Protein AF-A0A3D5Q896-F1 (afdb_monomer_lite)

Radius of gyration: 18.74 Å; chains: 1; bounding box: 43×37×43 Å

Secondary structure (DSSP, 8-state):
-HHHHHHHHHHHHHHHHHHHHHHHHHH--S-EETTEEHHHHHHHHHHHHHHHHHHHHHHHHHHHHH-

Foldseek 3Di:
DVVVVVVVVVVVVVVVCVVVVVVCVVQQDPDADVNHGRVVVVVVVVVVVVVVVVVVVVVVVVVVVVD

Structure (mmCIF, N/CA/C/O backbone):
data_AF-A0A3D5Q896-F1
#
_entry.id   AF-A0A3D5Q896-F1
#
loop_
_atom_site.group_PDB
_atom_site.id
_atom_site.type_symbol
_atom_site.label_atom_id
_atom_site.label_alt_id
_atom_site.label_comp_id
_atom_site.label_asym_id
_atom_site.label_entity_id
_atom_site.label_seq_id
_atom_site.pdbx_PDB_ins_code
_atom_site.Cartn_x
_atom_site.Cartn_y
_atom_site.Cartn_z
_atom_site.occupancy
_atom_site.B_iso_or_equiv
_atom_site.auth_seq_id
_atom_site.auth_comp_id
_atom_site.auth_asym_id
_atom_site.auth_atom_id
_atom_site.pdbx_PDB_model_num
ATOM 1 N N . MET A 1 1 ? 26.948 18.668 3.135 1.00 64.81 1 MET A N 1
ATOM 2 C CA . MET A 1 1 ? 26.429 17.384 2.601 1.00 64.81 1 MET A CA 1
ATOM 3 C C . MET A 1 1 ? 25.359 16.737 3.486 1.00 64.81 1 MET A C 1
ATOM 5 O O . MET A 1 1 ? 24.274 16.509 2.978 1.00 64.81 1 MET A O 1
ATOM 9 N N . LYS A 1 2 ? 25.571 16.523 4.799 1.00 84.31 2 LYS A N 1
ATOM 10 C CA . LYS A 1 2 ? 24.567 15.871 5.681 1.00 84.31 2 LYS A 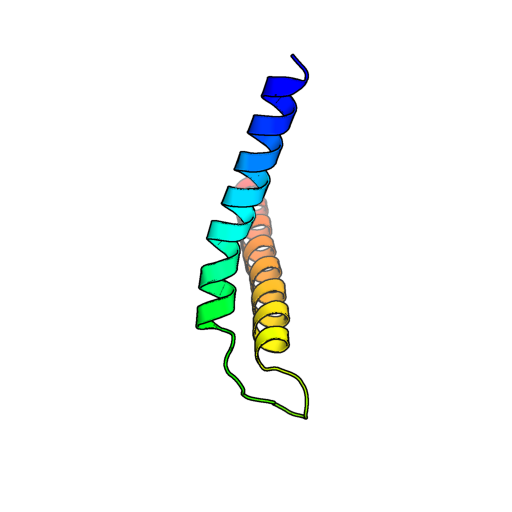CA 1
ATOM 11 C C . LYS A 1 2 ? 23.175 16.538 5.702 1.00 84.31 2 LYS A C 1
ATOM 13 O O . LYS A 1 2 ? 22.177 15.838 5.676 1.00 84.31 2 LYS A O 1
ATOM 18 N N . LYS A 1 3 ? 23.089 17.878 5.668 1.00 86.44 3 LYS A N 1
ATOM 19 C CA . LYS A 1 3 ? 21.797 18.602 5.602 1.00 86.44 3 LYS A CA 1
ATOM 20 C C . LYS A 1 3 ? 20.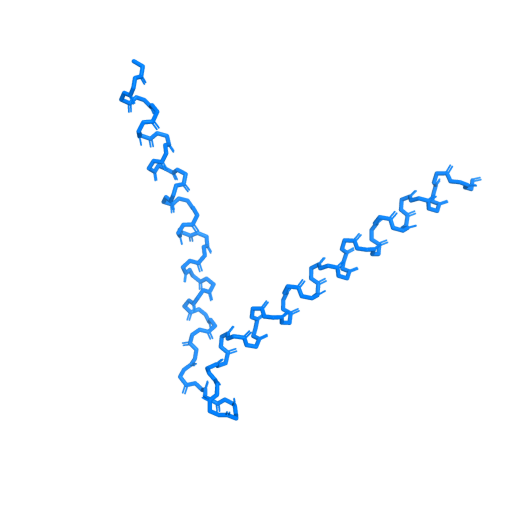959 18.244 4.368 1.00 86.44 3 LYS A C 1
ATOM 22 O O . LYS A 1 3 ? 19.764 18.033 4.497 1.00 86.44 3 LYS A O 1
ATOM 27 N N . VAL A 1 4 ? 21.589 18.142 3.196 1.00 92.56 4 VAL A N 1
ATOM 28 C CA . VAL A 1 4 ? 20.896 17.798 1.942 1.00 92.56 4 VAL A CA 1
ATOM 29 C C . VAL A 1 4 ? 20.353 16.371 2.002 1.00 92.56 4 VAL A C 1
ATOM 31 O O . VAL A 1 4 ? 19.224 16.139 1.589 1.00 92.56 4 VAL A O 1
ATOM 34 N N . LEU A 1 5 ? 21.111 15.445 2.600 1.00 94.38 5 LEU A N 1
ATOM 35 C CA . LEU A 1 5 ? 20.660 14.074 2.837 1.00 94.38 5 LEU A CA 1
ATOM 36 C C . LEU A 1 5 ? 19.401 14.035 3.717 1.00 94.38 5 LEU A C 1
ATOM 38 O O . LEU A 1 5 ? 18.449 13.354 3.364 1.00 94.38 5 LEU A O 1
ATOM 42 N N . TYR A 1 6 ? 19.366 14.786 4.825 1.00 95.06 6 TYR A N 1
ATOM 43 C CA . TYR A 1 6 ? 18.182 14.833 5.692 1.00 95.06 6 TYR A CA 1
ATOM 44 C C . TYR A 1 6 ? 16.960 15.437 4.996 1.00 95.06 6 TYR A C 1
ATOM 46 O O . TYR A 1 6 ? 15.865 14.906 5.154 1.00 95.06 6 TYR A O 1
ATOM 54 N N . LEU A 1 7 ? 17.134 16.503 4.203 1.00 95.44 7 LEU A N 1
ATOM 55 C CA . LEU A 1 7 ? 16.035 17.057 3.405 1.00 95.44 7 LEU A CA 1
ATOM 56 C C . LEU A 1 7 ? 15.530 16.036 2.385 1.00 95.44 7 LEU A C 1
ATOM 58 O O . LEU A 1 7 ? 14.327 15.831 2.278 1.00 95.44 7 LEU A O 1
ATOM 62 N N . TRP A 1 8 ? 16.434 15.371 1.670 1.00 95.25 8 TRP A N 1
ATOM 63 C CA . TRP A 1 8 ? 16.064 14.343 0.702 1.00 95.25 8 TRP A CA 1
ATOM 64 C C . TRP A 1 8 ? 15.310 13.182 1.362 1.00 95.25 8 TRP A C 1
ATOM 66 O O . TRP A 1 8 ? 14.262 12.774 0.869 1.00 95.25 8 TRP A O 1
ATOM 76 N N . LEU A 1 9 ? 15.788 12.711 2.518 1.00 96.12 9 LEU A N 1
ATOM 77 C CA . LEU A 1 9 ? 15.128 11.658 3.289 1.00 96.12 9 LEU A CA 1
ATOM 78 C C . LEU A 1 9 ? 13.724 12.086 3.739 1.00 96.12 9 LEU A C 1
ATOM 80 O O . LEU A 1 9 ? 12.784 11.300 3.660 1.00 96.12 9 LEU A O 1
ATOM 84 N N . LEU A 1 10 ? 13.579 13.340 4.179 1.00 95.94 10 LEU A N 1
ATOM 85 C CA . LEU A 1 10 ? 12.300 13.909 4.593 1.00 95.94 10 LEU A CA 1
ATOM 86 C C . LEU A 1 10 ? 11.318 13.979 3.420 1.00 95.94 10 LEU A C 1
ATOM 88 O O . LEU A 1 10 ? 10.183 13.537 3.565 1.00 95.94 10 LEU A O 1
ATOM 92 N N . PHE A 1 11 ? 11.752 14.459 2.252 1.00 94.62 11 PHE A N 1
ATOM 93 C CA . PHE A 1 11 ? 10.914 14.485 1.050 1.00 94.62 11 PHE A CA 1
ATOM 94 C C . PHE A 1 11 ? 10.529 13.084 0.574 1.00 94.62 11 PHE A C 1
ATOM 96 O O . PHE A 1 11 ? 9.387 12.876 0.174 1.00 94.62 11 PHE A O 1
ATOM 103 N N . PHE A 1 12 ? 11.440 12.114 0.657 1.00 93.69 12 PHE A N 1
ATOM 104 C CA . PHE A 1 12 ? 11.145 10.724 0.324 1.00 93.69 12 PHE A CA 1
ATOM 105 C C . PHE A 1 12 ? 10.062 10.145 1.241 1.00 93.69 12 PHE A C 1
ATOM 107 O O . PHE A 1 12 ? 9.065 9.603 0.764 1.00 93.69 12 PHE A O 1
ATOM 114 N N . PHE A 1 13 ? 10.216 10.314 2.556 1.00 96.25 13 PHE A N 1
ATOM 115 C CA . PHE A 1 13 ? 9.237 9.828 3.526 1.00 96.25 13 PHE A CA 1
ATOM 116 C C . PHE A 1 13 ? 7.891 10.543 3.372 1.00 96.25 13 PHE A C 1
ATOM 118 O O . PHE A 1 13 ? 6.839 9.912 3.425 1.00 96.25 13 PHE A O 1
ATOM 125 N N . MET A 1 14 ? 7.918 11.851 3.115 1.00 94.56 14 MET A N 1
ATOM 126 C CA . MET A 1 14 ? 6.717 12.640 2.872 1.00 94.56 14 MET A CA 1
ATOM 127 C C . MET A 1 14 ? 6.001 12.196 1.594 1.00 94.56 14 MET A C 1
ATOM 129 O O . MET A 1 14 ? 4.789 12.022 1.624 1.00 94.56 14 MET A O 1
ATOM 133 N N . GLY A 1 15 ? 6.728 11.917 0.509 1.00 90.81 15 GLY A N 1
ATOM 134 C CA . GLY A 1 15 ? 6.162 11.345 -0.715 1.00 90.81 15 GLY A CA 1
ATOM 135 C C . GLY A 1 15 ? 5.548 9.963 -0.483 1.00 90.81 15 GLY A C 1
ATOM 136 O O . GLY A 1 15 ? 4.429 9.705 -0.924 1.00 90.81 15 GLY A O 1
ATOM 137 N N . PHE A 1 16 ? 6.225 9.102 0.280 1.00 92.56 16 PHE A N 1
ATOM 138 C CA . PHE A 1 16 ? 5.689 7.796 0.663 1.00 92.56 16 PHE A CA 1
ATOM 139 C C . PHE A 1 16 ? 4.376 7.933 1.444 1.00 92.56 16 PHE A C 1
ATOM 141 O O . PHE A 1 16 ? 3.394 7.265 1.118 1.00 92.56 16 PHE A O 1
ATOM 148 N N . VAL A 1 17 ? 4.322 8.834 2.429 1.00 91.75 17 VAL A N 1
ATOM 149 C CA . VAL A 1 17 ? 3.097 9.109 3.191 1.00 91.75 17 VAL A CA 1
ATOM 150 C C . VAL A 1 17 ? 2.018 9.701 2.288 1.00 91.75 17 VAL A C 1
ATOM 152 O O . VAL A 1 17 ? 0.895 9.224 2.327 1.00 91.75 17 VAL A O 1
ATOM 155 N N . MET A 1 18 ? 2.327 10.678 1.436 1.00 91.06 18 MET A N 1
ATOM 156 C CA . MET A 1 18 ? 1.341 11.319 0.557 1.00 91.06 18 MET A CA 1
ATOM 157 C C . MET A 1 18 ? 0.734 10.364 -0.472 1.00 91.06 18 MET A C 1
ATOM 159 O O . MET A 1 18 ? -0.414 10.559 -0.856 1.00 91.06 18 MET A O 1
ATOM 163 N N . ILE A 1 19 ? 1.472 9.341 -0.910 1.00 89.38 19 ILE A N 1
ATOM 164 C CA . ILE A 1 19 ? 0.940 8.303 -1.799 1.00 89.38 19 ILE A CA 1
ATOM 165 C C . ILE A 1 19 ? 0.106 7.294 -1.004 1.00 89.38 19 ILE A C 1
ATOM 167 O O . ILE A 1 19 ? -0.986 6.952 -1.436 1.00 89.38 19 ILE A O 1
ATOM 171 N N . ASN A 1 20 ? 0.567 6.834 0.164 1.00 87.31 20 ASN A N 1
ATOM 172 C CA . ASN A 1 20 ? -0.132 5.786 0.920 1.00 87.31 20 ASN A CA 1
ATOM 173 C C . ASN A 1 20 ? -1.334 6.309 1.724 1.00 87.31 20 ASN A C 1
ATOM 175 O O . ASN A 1 20 ? -2.351 5.631 1.818 1.00 87.31 20 ASN A O 1
ATOM 179 N N . PHE A 1 21 ? -1.255 7.513 2.285 1.00 87.69 21 PHE A N 1
ATOM 180 C CA . PHE A 1 21 ? -2.304 8.121 3.104 1.00 87.69 21 PHE A CA 1
ATOM 181 C C . PHE A 1 21 ? -3.672 8.223 2.406 1.00 87.69 21 PHE A C 1
ATOM 183 O O . PHE A 1 21 ? -4.647 7.787 3.011 1.00 87.69 21 PHE A O 1
ATOM 190 N N . PRO A 1 22 ? -3.806 8.721 1.158 1.00 85.81 22 PRO A N 1
ATOM 191 C CA . PRO A 1 22 ? -5.103 8.765 0.483 1.00 85.81 22 PRO A CA 1
ATOM 192 C C . PRO A 1 22 ? -5.655 7.367 0.194 1.00 85.81 22 PRO A C 1
ATOM 194 O O . PRO A 1 22 ? -6.860 7.165 0.307 1.00 85.81 22 PRO A O 1
ATOM 197 N N . PHE A 1 23 ? -4.794 6.389 -0.116 1.00 82.12 23 PHE A N 1
ATOM 198 C CA . PHE A 1 23 ? -5.217 4.995 -0.246 1.00 82.12 23 PHE A CA 1
ATOM 199 C C . PHE A 1 23 ? -5.786 4.488 1.080 1.00 82.12 23 PHE A C 1
ATOM 201 O O . PHE A 1 23 ? -6.910 3.996 1.106 1.00 82.12 23 PHE A O 1
ATOM 208 N N . LEU A 1 24 ? -5.063 4.683 2.187 1.00 84.94 24 LEU A N 1
ATOM 209 C CA . LEU A 1 24 ? -5.555 4.322 3.514 1.00 84.94 24 LEU A CA 1
ATOM 210 C C . LEU A 1 24 ? -6.901 4.995 3.797 1.00 84.94 24 LEU A C 1
ATOM 212 O O . LEU A 1 24 ? -7.825 4.306 4.183 1.00 84.94 24 LEU A O 1
ATOM 216 N N . LEU A 1 25 ? 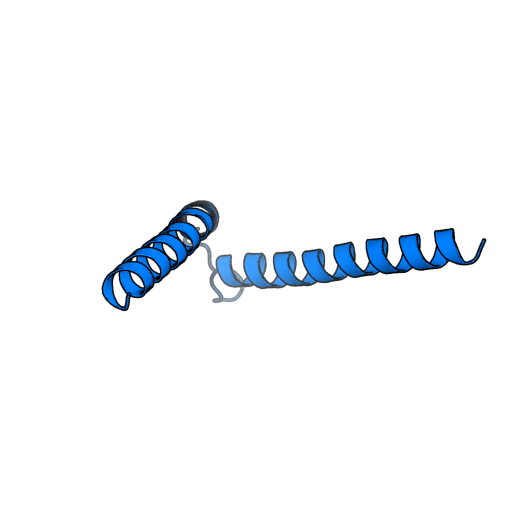-7.066 6.285 3.505 1.00 85.12 25 LEU A N 1
ATOM 217 C CA . LEU A 1 25 ? -8.315 7.024 3.741 1.00 85.12 25 LEU A CA 1
ATOM 218 C C . LEU A 1 25 ? -9.509 6.507 2.919 1.00 85.12 25 LEU A C 1
ATOM 220 O O . LEU A 1 25 ? -10.637 6.497 3.404 1.00 85.12 25 LEU A O 1
ATOM 224 N N . ILE A 1 26 ? -9.278 6.070 1.678 1.00 83.44 26 ILE A N 1
ATOM 225 C CA . ILE A 1 26 ? -10.320 5.478 0.821 1.00 83.44 26 ILE A CA 1
ATOM 226 C C . ILE A 1 26 ? -10.745 4.100 1.352 1.00 83.44 26 ILE A C 1
ATOM 228 O O . ILE A 1 26 ? -11.928 3.745 1.301 1.00 83.44 26 ILE A O 1
ATOM 232 N N . PHE A 1 27 ? -9.780 3.320 1.843 1.00 81.19 27 PHE A N 1
ATOM 233 C CA . PHE A 1 27 ? -9.976 1.935 2.271 1.00 81.19 27 PHE A CA 1
ATOM 234 C C . PHE A 1 27 ? -10.276 1.774 3.768 1.00 81.19 27 PHE A C 1
ATOM 236 O O . PHE A 1 27 ? -10.765 0.715 4.169 1.00 81.19 27 PHE A O 1
ATOM 243 N N . ASP A 1 28 ? -10.043 2.807 4.578 1.00 80.62 28 ASP A N 1
ATOM 244 C CA . ASP A 1 28 ? -10.326 2.865 6.013 1.00 80.62 28 ASP A CA 1
ATOM 245 C C . ASP A 1 28 ? -11.824 3.066 6.251 1.00 80.62 28 ASP A C 1
ATOM 247 O O . ASP A 1 28 ? -12.323 4.113 6.663 1.00 80.62 28 ASP A O 1
ATOM 251 N N . LYS A 1 29 ? -12.583 2.024 5.915 1.00 80.56 29 LYS A N 1
ATOM 252 C CA . LYS A 1 29 ? -13.976 1.903 6.320 1.00 80.56 29 LYS A CA 1
ATOM 253 C C . LYS A 1 29 ? -13.997 1.236 7.686 1.00 80.56 29 LYS A C 1
ATOM 255 O O . LYS A 1 29 ? -13.385 0.185 7.864 1.00 80.56 29 LYS A O 1
ATOM 260 N N . PHE A 1 30 ? -14.789 1.788 8.606 1.00 80.50 30 PHE A N 1
ATOM 261 C CA . PHE A 1 30 ? -15.111 1.210 9.921 1.00 80.50 30 PHE A CA 1
ATOM 262 C C . PHE A 1 30 ? -15.995 -0.050 9.801 1.00 80.50 30 PHE A C 1
ATOM 264 O O . PHE A 1 30 ? -17.029 -0.202 10.445 1.00 80.50 30 PHE A O 1
ATOM 271 N N . GLN A 1 31 ? -15.619 -0.956 8.906 1.00 85.31 31 GLN A N 1
ATOM 272 C CA . GLN A 1 31 ? -16.271 -2.226 8.667 1.00 85.31 31 GLN A CA 1
ATOM 273 C C . GLN A 1 31 ? -15.336 -3.328 9.149 1.00 85.31 31 GLN A C 1
ATOM 275 O O . GLN A 1 31 ? -14.162 -3.396 8.778 1.00 85.31 31 GLN A O 1
ATOM 280 N N . LEU A 1 32 ? -15.880 -4.188 9.999 1.00 88.00 32 LEU A N 1
ATOM 281 C CA . LEU A 1 32 ? -15.201 -5.365 10.510 1.00 88.00 32 LEU A CA 1
ATOM 282 C C . LEU A 1 32 ? -15.792 -6.581 9.800 1.00 88.00 32 LEU A C 1
ATOM 284 O O . LEU A 1 32 ? -17.006 -6.780 9.822 1.00 88.00 32 LEU A O 1
ATOM 288 N N . ILE A 1 33 ? -14.941 -7.398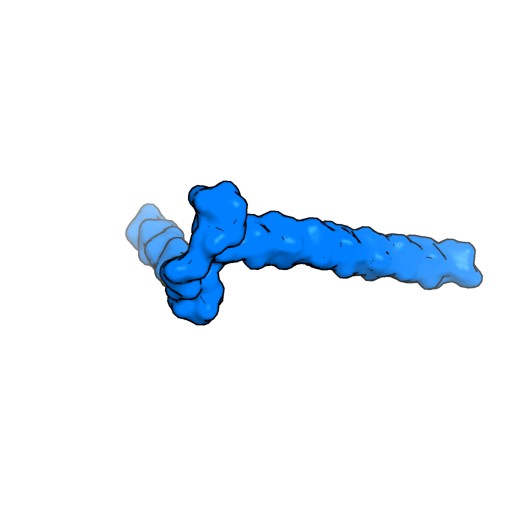 9.186 1.00 89.81 33 ILE A N 1
ATOM 289 C CA . ILE A 1 33 ? -15.320 -8.709 8.650 1.00 89.81 33 ILE A CA 1
ATOM 290 C C . ILE A 1 33 ? -14.644 -9.761 9.528 1.00 89.81 33 ILE A C 1
ATOM 292 O O . ILE A 1 33 ? -13.421 -9.753 9.669 1.00 89.81 33 ILE A O 1
ATOM 296 N N . PHE A 1 34 ? -15.432 -10.651 10.141 1.00 90.06 34 PHE A N 1
ATOM 297 C CA . PHE A 1 34 ? -14.944 -11.644 11.114 1.00 90.06 34 PHE A CA 1
ATOM 298 C C . PHE A 1 34 ? -14.112 -11.022 12.259 1.00 90.06 34 PHE A C 1
ATOM 300 O O . PHE A 1 34 ? -13.111 -11.593 12.679 1.00 90.06 34 PHE A O 1
ATOM 307 N N . ASN A 1 35 ? -14.507 -9.839 12.754 1.00 89.00 35 ASN A N 1
ATOM 308 C CA . ASN A 1 35 ? -13.768 -9.035 13.749 1.00 89.00 35 ASN A CA 1
ATOM 309 C C . ASN A 1 35 ? -12.387 -8.519 13.299 1.00 89.00 35 ASN A C 1
ATOM 311 O O . ASN A 1 35 ? -11.630 -8.003 14.118 1.00 89.00 35 ASN A O 1
ATOM 315 N N . ILE A 1 36 ? -12.068 -8.596 12.007 1.00 88.88 36 ILE A N 1
ATOM 316 C CA . ILE A 1 36 ? -10.837 -8.047 11.434 1.00 88.88 36 ILE A CA 1
ATOM 317 C C . ILE A 1 36 ? -11.190 -6.797 10.611 1.00 88.88 36 ILE A C 1
ATOM 319 O O . ILE A 1 36 ? -12.136 -6.844 9.815 1.00 88.88 36 ILE A O 1
ATOM 323 N N . PRO A 1 37 ? -10.460 -5.676 10.770 1.00 90.38 37 PRO A N 1
ATOM 324 C CA . PRO A 1 37 ? -10.670 -4.479 9.959 1.00 90.38 37 PRO A CA 1
ATOM 325 C C . PRO A 1 37 ? -10.530 -4.751 8.462 1.00 90.38 37 PRO A C 1
ATOM 327 O O . PRO A 1 37 ? -9.584 -5.407 8.020 1.00 90.38 37 PRO A O 1
ATOM 330 N N . LEU A 1 38 ? -11.460 -4.202 7.678 1.00 88.81 38 LEU A N 1
ATOM 331 C CA . LEU A 1 38 ? -11.545 -4.406 6.231 1.00 88.81 38 LEU A CA 1
ATOM 332 C C . LEU A 1 38 ? -10.234 -4.082 5.493 1.00 88.81 38 LEU A C 1
ATOM 334 O O . LEU A 1 38 ? -9.881 -4.744 4.519 1.00 88.81 38 LEU A O 1
ATOM 338 N N . ILE A 1 39 ? -9.478 -3.106 5.997 1.00 88.38 39 ILE A N 1
ATOM 339 C CA . ILE A 1 39 ? -8.210 -2.663 5.414 1.00 88.38 39 ILE A CA 1
ATOM 340 C C . ILE A 1 39 ? -7.155 -3.771 5.312 1.00 88.38 39 ILE A C 1
ATOM 342 O O . ILE A 1 39 ? -6.410 -3.816 4.333 1.00 88.38 39 ILE A O 1
ATOM 346 N N . TYR A 1 40 ? -7.129 -4.716 6.257 1.00 88.50 40 TYR A N 1
ATOM 347 C CA . TYR A 1 40 ? -6.204 -5.850 6.200 1.00 88.50 40 TYR A CA 1
ATOM 348 C C . TYR A 1 40 ? -6.516 -6.774 5.023 1.00 88.50 40 TYR A C 1
ATOM 350 O O . TYR A 1 40 ? -5.600 -7.243 4.349 1.00 88.50 40 TYR A O 1
ATOM 358 N N . TYR A 1 41 ? -7.800 -6.989 4.727 1.00 90.44 41 TYR A N 1
ATOM 359 C CA . TYR A 1 41 ? -8.208 -7.787 3.574 1.00 90.44 41 TYR A CA 1
ATOM 360 C C . TYR A 1 41 ? -7.809 -7.110 2.265 1.00 90.44 41 TYR A C 1
ATOM 362 O O . TYR A 1 41 ? -7.257 -7.773 1.390 1.00 90.44 41 TYR A O 1
ATOM 370 N N . TYR A 1 42 ? -8.018 -5.795 2.141 1.00 88.44 42 TYR A N 1
ATOM 371 C CA . TYR A 1 42 ? -7.579 -5.051 0.957 1.00 88.44 42 TYR A CA 1
ATOM 372 C C . TYR A 1 42 ? -6.069 -5.142 0.744 1.00 88.44 42 TYR A C 1
ATOM 374 O O . TYR A 1 42 ? -5.628 -5.361 -0.383 1.00 88.44 42 TYR A O 1
ATOM 382 N N . LEU A 1 43 ? -5.282 -5.033 1.816 1.00 88.25 43 LEU A N 1
ATOM 383 C CA . LEU A 1 43 ? -3.827 -5.104 1.736 1.00 88.25 43 LEU A CA 1
ATOM 384 C C . LEU A 1 43 ? -3.347 -6.506 1.331 1.00 88.25 43 LEU A C 1
ATOM 386 O O . LEU A 1 43 ? -2.516 -6.625 0.436 1.00 88.25 43 LEU A O 1
ATOM 390 N N . ILE A 1 44 ? -3.912 -7.567 1.917 1.00 92.00 44 ILE A N 1
ATOM 391 C CA . ILE A 1 44 ? -3.559 -8.957 1.578 1.00 92.00 44 ILE A CA 1
ATOM 392 C C . ILE A 1 44 ? -3.970 -9.298 0.141 1.00 92.00 44 ILE A C 1
ATOM 394 O O . ILE A 1 44 ? -3.159 -9.824 -0.620 1.00 92.00 44 ILE A O 1
ATOM 398 N N . ILE A 1 45 ? -5.208 -8.987 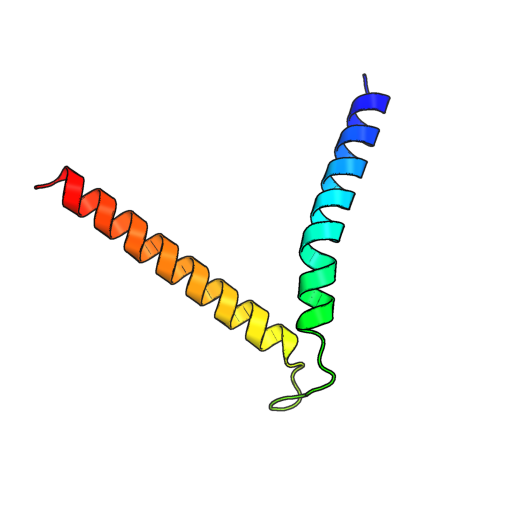-0.254 1.00 93.00 45 ILE A N 1
ATOM 399 C CA . ILE A 1 45 ? -5.714 -9.282 -1.602 1.00 93.00 45 ILE A CA 1
ATOM 400 C C . ILE A 1 45 ? -4.942 -8.472 -2.646 1.00 93.00 45 ILE A C 1
ATOM 402 O O . ILE A 1 45 ? -4.510 -9.031 -3.651 1.00 93.00 45 ILE A O 1
ATOM 406 N N . GLY A 1 46 ? -4.721 -7.177 -2.402 1.00 90.81 46 GLY A N 1
ATOM 407 C CA . GLY A 1 46 ? -3.942 -6.320 -3.294 1.00 90.81 46 GLY A CA 1
ATOM 408 C C . GLY A 1 46 ? -2.497 -6.795 -3.447 1.00 90.81 46 GLY A C 1
ATOM 409 O O . GLY A 1 46 ? -1.945 -6.774 -4.550 1.00 90.81 46 GLY A O 1
ATOM 410 N N . TRP A 1 47 ? -1.893 -7.295 -2.367 1.00 92.88 47 TRP A N 1
ATOM 411 C CA . TRP A 1 47 ? -0.544 -7.850 -2.406 1.00 92.88 47 TRP A CA 1
ATOM 412 C C . TRP A 1 47 ? -0.471 -9.158 -3.204 1.00 92.88 47 TRP A C 1
ATOM 414 O O . TRP A 1 47 ? 0.362 -9.273 -4.104 1.00 92.88 47 TRP A O 1
ATOM 424 N N . LEU A 1 48 ? -1.383 -10.108 -2.964 1.00 97.00 48 LEU A N 1
ATOM 425 C CA . LEU A 1 48 ? -1.471 -11.346 -3.750 1.00 97.00 48 LEU A CA 1
ATOM 426 C C . LEU A 1 48 ? -1.736 -11.064 -5.234 1.00 97.00 48 LEU A C 1
ATOM 428 O O . LEU A 1 48 ? -1.111 -11.673 -6.102 1.00 97.00 48 LEU A O 1
ATOM 432 N N . PHE A 1 49 ? -2.614 -10.104 -5.530 1.00 96.44 49 PHE A N 1
ATOM 433 C CA . PHE A 1 49 ? -2.887 -9.668 -6.896 1.00 96.44 49 PHE A CA 1
ATOM 434 C C . PHE A 1 49 ? -1.633 -9.094 -7.567 1.00 96.44 49 PHE A C 1
ATOM 436 O O . PHE A 1 49 ? -1.332 -9.442 -8.706 1.00 96.44 49 PHE A O 1
ATOM 443 N N . SER A 1 50 ? -0.846 -8.289 -6.849 1.00 95.69 50 SER A N 1
ATOM 444 C CA . SER A 1 50 ? 0.419 -7.741 -7.357 1.00 95.69 50 SER A CA 1
ATOM 445 C C . SER A 1 50 ? 1.415 -8.846 -7.723 1.00 95.69 50 SER A C 1
ATOM 447 O O . SER A 1 50 ? 2.010 -8.805 -8.799 1.00 95.69 50 SER A O 1
ATOM 449 N N . ILE A 1 51 ? 1.551 -9.871 -6.874 1.00 96.38 51 ILE A N 1
ATOM 450 C CA . ILE A 1 51 ? 2.400 -11.040 -7.155 1.00 96.38 51 ILE A CA 1
ATOM 451 C C . ILE A 1 51 ? 1.901 -11.783 -8.398 1.00 96.38 51 ILE A C 1
ATOM 453 O O . ILE A 1 51 ? 2.702 -12.147 -9.258 1.00 96.38 51 ILE A O 1
ATOM 457 N N . MET A 1 52 ? 0.586 -11.979 -8.524 1.00 98.00 52 MET A N 1
ATOM 458 C CA . MET A 1 52 ? -0.014 -12.643 -9.682 1.00 98.00 52 MET A CA 1
ATOM 459 C C . MET A 1 52 ? 0.280 -11.888 -10.983 1.00 98.00 52 MET A C 1
ATOM 461 O O . MET A 1 52 ? 0.670 -12.503 -11.974 1.00 98.00 52 MET A O 1
ATOM 465 N N . VAL A 1 53 ? 0.131 -10.561 -10.983 1.00 97.38 53 VAL A N 1
ATOM 466 C CA . VAL A 1 53 ? 0.432 -9.718 -12.147 1.00 97.38 53 VAL A CA 1
ATOM 467 C C . VAL A 1 53 ? 1.904 -9.851 -12.528 1.00 97.38 53 VAL A C 1
ATOM 469 O O . VAL A 1 53 ? 2.201 -10.144 -13.684 1.00 97.38 53 VAL A O 1
ATOM 472 N N . VAL A 1 54 ? 2.823 -9.715 -11.567 1.00 97.06 54 VAL A N 1
ATOM 473 C CA . VAL A 1 54 ? 4.266 -9.876 -11.818 1.00 97.06 54 VAL A CA 1
ATOM 474 C C . VAL A 1 54 ? 4.571 -11.261 -12.386 1.00 97.06 54 VAL A C 1
ATOM 476 O O . VAL A 1 54 ? 5.284 -11.361 -13.379 1.00 97.06 54 VAL A O 1
ATOM 479 N N . TYR A 1 55 ? 3.988 -12.319 -11.820 1.00 97.00 55 TYR A N 1
ATOM 480 C CA . TYR A 1 55 ? 4.159 -13.683 -12.319 1.00 97.00 55 TYR A CA 1
ATOM 481 C C . TYR A 1 55 ? 3.729 -13.824 -13.785 1.00 97.00 55 TYR A C 1
ATOM 483 O O . TYR A 1 55 ? 4.472 -14.379 -14.593 1.00 97.00 55 TYR A O 1
ATOM 491 N N . VAL A 1 56 ? 2.551 -13.303 -14.145 1.00 97.75 56 VAL A N 1
ATOM 492 C CA . VAL A 1 56 ? 2.044 -13.359 -15.525 1.00 97.75 56 VAL A CA 1
ATOM 493 C C . VAL A 1 56 ? 2.963 -12.596 -16.477 1.00 97.75 56 VAL A C 1
ATOM 495 O O . VAL A 1 56 ? 3.266 -13.103 -17.554 1.00 97.75 56 VAL A O 1
ATOM 498 N N . PHE A 1 57 ? 3.430 -11.409 -16.084 1.00 97.06 57 PHE A N 1
ATOM 499 C CA . PHE A 1 57 ? 4.345 -10.611 -16.899 1.00 97.06 57 PHE A CA 1
ATOM 500 C C . PHE A 1 57 ? 5.691 -11.304 -17.105 1.00 97.06 57 PHE A C 1
ATOM 502 O O . PHE A 1 57 ? 6.128 -11.431 -18.245 1.00 97.06 57 PHE A O 1
ATOM 509 N N . VAL A 1 58 ? 6.313 -11.802 -16.034 1.00 96.75 58 VAL A N 1
ATOM 510 C CA . VAL A 1 58 ? 7.593 -12.523 -16.109 1.00 96.75 58 VAL A CA 1
ATOM 511 C C . VAL A 1 58 ? 7.462 -13.753 -17.004 1.00 96.75 58 VAL A C 1
ATOM 513 O O . VAL A 1 58 ? 8.267 -13.938 -17.908 1.00 96.75 58 VAL A O 1
ATOM 516 N N . LYS A 1 59 ? 6.406 -14.552 -16.816 1.00 95.88 59 LYS A N 1
ATOM 517 C CA . LYS A 1 59 ? 6.162 -15.746 -17.632 1.00 95.88 59 LYS A CA 1
ATOM 518 C C . LYS A 1 59 ? 5.923 -15.419 -19.106 1.00 95.88 59 LYS A C 1
ATOM 520 O O . LYS A 1 59 ? 6.287 -16.206 -19.971 1.00 95.88 59 LYS A O 1
ATOM 525 N N . LYS A 1 60 ? 5.264 -14.295 -19.397 1.00 95.56 60 LYS A N 1
ATOM 526 C CA . LYS A 1 60 ? 5.019 -13.867 -20.775 1.00 95.56 60 LYS A CA 1
ATOM 527 C C . LYS A 1 60 ? 6.317 -13.438 -21.460 1.00 95.56 60 LYS A C 1
ATOM 529 O O . LYS A 1 60 ? 6.556 -13.875 -22.572 1.00 95.56 60 LYS A O 1
ATOM 534 N N . ILE A 1 61 ? 7.148 -12.652 -20.775 1.00 95.94 61 ILE A N 1
ATOM 535 C CA . ILE A 1 61 ? 8.453 -12.215 -21.292 1.00 95.94 61 ILE A CA 1
ATOM 536 C C . ILE A 1 61 ? 9.353 -13.422 -21.582 1.00 95.94 61 ILE A C 1
ATOM 538 O O . ILE A 1 61 ? 9.916 -13.504 -22.664 1.00 95.94 61 ILE A O 1
ATOM 542 N N . ASP A 1 62 ? 9.425 -14.381 -20.654 1.00 93.94 62 ASP A N 1
ATOM 543 C CA . ASP A 1 62 ? 10.214 -15.610 -20.828 1.00 93.94 62 ASP A CA 1
ATOM 544 C C . ASP A 1 62 ? 9.714 -16.450 -22.016 1.00 93.94 62 ASP A C 1
ATOM 546 O O . ASP A 1 62 ? 10.498 -17.019 -22.767 1.00 93.94 62 ASP A O 1
ATOM 550 N N . ARG A 1 63 ? 8.396 -16.497 -22.248 1.00 90.50 63 ARG A N 1
ATOM 551 C CA . ARG A 1 63 ? 7.839 -17.171 -23.427 1.00 90.50 63 ARG A CA 1
ATOM 552 C C . ARG A 1 63 ? 8.207 -16.461 -24.732 1.00 90.50 63 ARG A C 1
ATOM 554 O O . ARG A 1 63 ? 8.586 -17.142 -25.672 1.00 90.50 63 ARG A O 1
ATOM 561 N N . ASP A 1 64 ? 8.100 -15.134 -24.771 1.00 88.81 64 ASP A N 1
ATOM 562 C CA . ASP A 1 64 ? 8.401 -14.334 -25.966 1.00 88.81 64 ASP A CA 1
ATOM 563 C C . ASP A 1 64 ? 9.909 -14.357 -26.329 1.00 88.81 64 ASP A C 1
ATOM 565 O O . ASP A 1 64 ? 10.254 -14.093 -27.474 1.00 88.81 64 ASP A O 1
ATOM 569 N N . GLU A 1 65 ? 10.810 -14.651 -25.379 1.00 85.25 65 GLU A N 1
ATOM 570 C CA . GLU A 1 65 ? 12.262 -14.799 -25.620 1.00 85.25 65 GLU A CA 1
ATOM 571 C C . GLU A 1 65 ? 12.655 -16.197 -26.140 1.00 85.25 65 GLU A C 1
ATOM 573 O O . GLU A 1 65 ? 13.671 -16.337 -26.822 1.00 85.25 65 GLU A O 1
ATOM 578 N N . ASN A 1 66 ? 11.865 -17.228 -25.821 1.00 74.88 66 ASN A N 1
ATOM 579 C CA . ASN A 1 66 ? 12.146 -18.626 -26.172 1.00 74.88 66 ASN A CA 1
ATOM 580 C C . ASN A 1 66 ? 11.426 -19.124 -27.451 1.00 74.88 66 ASN A C 1
ATOM 582 O O . ASN A 1 66 ? 11.690 -20.256 -27.864 1.00 74.88 66 ASN A O 1
ATOM 586 N N . ASP A 1 67 ? 10.532 -18.322 -28.045 1.00 61.56 67 ASP A N 1
ATOM 587 C CA . ASP A 1 67 ? 9.878 -18.549 -29.353 1.00 61.56 67 ASP A CA 1
ATOM 588 C C . ASP A 1 67 ? 10.624 -17.802 -30.485 1.00 61.56 67 ASP A C 1
ATOM 590 O O . ASP A 1 67 ? 10.752 -18.378 -31.594 1.00 61.56 67 ASP A O 1
#

Organism: Flexistipes sinusarabici (NCBI:txid2352)

pLDDT: mean 89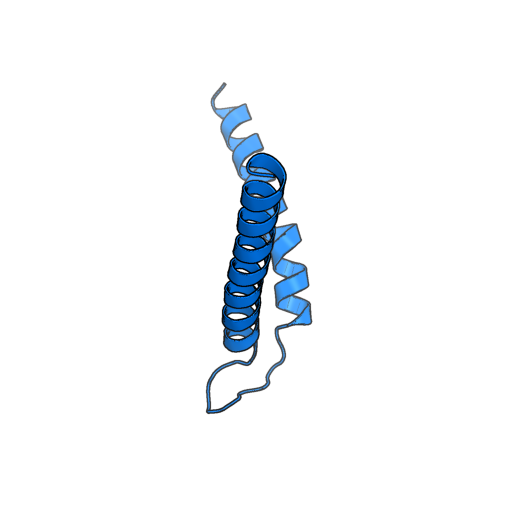.94, std 6.99, range [61.56, 98.0]

Sequence (67 aa):
MKKVLYLWLLFFFMGFVMINFPFLLIFDKFQLIFNIPLIYYYLIIGWLFSIMVVYVFVKKIDRDEND